Protein AF-A0A925UVS8-F1 (afdb_monomer)

Structure (mmCIF, N/CA/C/O backbone):
data_AF-A0A925UVS8-F1
#
_entry.id   AF-A0A925UVS8-F1
#
loop_
_atom_site.group_PDB
_atom_site.id
_atom_site.type_symbol
_atom_site.label_atom_id
_atom_site.label_alt_id
_atom_site.label_comp_id
_atom_site.label_asym_id
_atom_site.label_entity_id
_atom_site.label_seq_id
_atom_site.pdbx_PDB_ins_code
_atom_site.Cartn_x
_atom_site.Cartn_y
_atom_site.Cartn_z
_atom_site.occupancy
_atom_site.B_iso_or_equiv
_atom_site.auth_seq_id
_atom_site.auth_comp_id
_atom_site.auth_asym_id
_atom_site.auth_atom_id
_atom_site.pdbx_PDB_model_num
ATOM 1 N N . MET A 1 1 ? -17.531 -19.350 28.459 1.00 41.88 1 MET A N 1
ATOM 2 C CA . MET A 1 1 ? -16.140 -19.030 28.851 1.00 41.88 1 MET A CA 1
ATOM 3 C C . MET A 1 1 ? -15.641 -17.870 27.998 1.00 41.88 1 MET A C 1
ATOM 5 O O . MET A 1 1 ? -15.632 -17.974 26.778 1.00 41.88 1 MET A O 1
ATOM 9 N N . SER A 1 2 ? -15.351 -16.731 28.633 1.00 50.69 2 SER A N 1
ATOM 10 C CA . SER A 1 2 ? -15.021 -15.456 27.984 1.00 50.69 2 SER A CA 1
ATOM 11 C C . SER A 1 2 ? -13.522 -15.378 27.672 1.00 50.69 2 SER A C 1
ATOM 13 O O . SER A 1 2 ? -12.736 -14.853 28.452 1.00 50.69 2 SER A O 1
ATOM 15 N N . TYR A 1 3 ? -13.111 -15.909 26.521 1.00 50.19 3 TYR A N 1
ATOM 16 C CA . TYR A 1 3 ? -11.736 -15.770 26.010 1.00 50.19 3 TYR A CA 1
ATOM 17 C C . TYR A 1 3 ? -11.479 -14.403 25.343 1.00 50.19 3 TYR A C 1
ATOM 19 O O . TYR A 1 3 ? -10.429 -14.185 24.747 1.00 50.19 3 TYR A O 1
ATOM 27 N N . ARG A 1 4 ? -12.437 -13.466 25.420 1.00 56.12 4 ARG A N 1
ATOM 28 C CA . ARG A 1 4 ? -12.441 -12.225 24.627 1.00 56.12 4 ARG A CA 1
ATOM 29 C C . ARG A 1 4 ? -11.546 -11.109 25.180 1.00 56.12 4 ARG A C 1
ATOM 31 O O . ARG A 1 4 ? -11.295 -10.150 24.467 1.00 56.12 4 ARG A O 1
ATOM 38 N N . LEU A 1 5 ? -11.033 -11.219 26.407 1.00 63.78 5 LEU A N 1
ATOM 39 C CA . LEU A 1 5 ? -10.366 -10.094 27.084 1.00 63.78 5 LEU A CA 1
ATOM 40 C C . LEU A 1 5 ? -8.846 -10.011 26.865 1.00 63.78 5 LEU A C 1
ATOM 42 O O . LEU A 1 5 ? -8.290 -8.916 26.886 1.00 63.78 5 LEU A O 1
ATOM 46 N N . PHE A 1 6 ? -8.154 -11.125 26.606 1.00 75.12 6 PHE A N 1
ATOM 47 C CA . PHE A 1 6 ? -6.679 -11.146 26.638 1.00 75.12 6 PHE A CA 1
ATOM 48 C C . PHE A 1 6 ? -5.983 -10.506 25.420 1.00 75.12 6 PHE A C 1
ATOM 50 O O . PHE A 1 6 ? -4.758 -10.409 25.394 1.00 75.12 6 PHE A O 1
ATOM 57 N N . GLY A 1 7 ? -6.736 -10.030 24.422 1.00 91.75 7 GLY A N 1
ATOM 58 C CA . GLY A 1 7 ? -6.184 -9.406 23.211 1.00 91.75 7 GLY A CA 1
ATOM 59 C C . GLY A 1 7 ? -6.512 -7.924 23.019 1.00 91.75 7 GLY A C 1
ATOM 60 O O . GLY A 1 7 ? -5.757 -7.234 22.334 1.00 91.75 7 GLY A O 1
ATOM 61 N N . CYS A 1 8 ? -7.591 -7.413 23.624 1.00 95.75 8 CYS A N 1
ATOM 62 C CA . CYS A 1 8 ? -8.138 -6.097 23.272 1.00 95.75 8 CYS A CA 1
ATOM 63 C C . CYS A 1 8 ? -7.180 -4.946 23.603 1.00 95.75 8 CYS A C 1
ATOM 65 O O . CYS A 1 8 ? -7.012 -4.032 22.802 1.00 95.75 8 CYS A O 1
ATOM 67 N N . GLY A 1 9 ? -6.486 -5.007 24.746 1.00 95.44 9 GLY A N 1
ATOM 68 C CA . GLY A 1 9 ? -5.511 -3.975 25.123 1.00 95.44 9 GLY A CA 1
ATOM 69 C C . GLY A 1 9 ? -4.345 -3.881 24.135 1.00 95.44 9 GLY A C 1
ATOM 70 O O . GLY A 1 9 ? -4.002 -2.795 23.668 1.00 95.44 9 GLY A O 1
ATOM 71 N N . LYS A 1 10 ? -3.784 -5.033 23.742 1.00 96.19 10 LYS A N 1
ATOM 72 C CA . LYS A 1 10 ? -2.732 -5.097 22.718 1.00 96.19 10 LYS A CA 1
ATOM 73 C C . LYS A 1 10 ? -3.248 -4.617 21.362 1.00 96.19 10 LYS A C 1
ATOM 75 O O . LYS A 1 10 ? -2.535 -3.902 20.666 1.00 96.19 10 LYS A O 1
ATOM 80 N N . TYR A 1 11 ? -4.475 -4.986 21.000 1.00 97.00 11 TYR A N 1
ATOM 81 C CA . TYR A 1 11 ? -5.102 -4.554 19.757 1.00 97.00 11 TYR A CA 1
ATOM 82 C C . TYR A 1 11 ? -5.269 -3.035 19.694 1.00 97.00 11 TYR A C 1
ATOM 84 O O . TYR A 1 11 ? -4.803 -2.425 18.738 1.00 97.00 11 TYR A O 1
ATOM 92 N N . ARG A 1 12 ? -5.856 -2.412 20.727 1.00 96.38 12 ARG A N 1
ATOM 93 C CA . ARG A 1 12 ? -6.010 -0.949 20.797 1.00 96.38 12 ARG A CA 1
ATOM 94 C C . ARG A 1 12 ? -4.665 -0.241 20.710 1.00 96.38 12 ARG A C 1
ATOM 96 O O . ARG A 1 12 ? -4.520 0.697 19.937 1.00 96.38 12 ARG A O 1
ATOM 103 N N . ARG A 1 13 ? -3.654 -0.736 21.430 1.00 97.19 13 ARG A N 1
ATOM 104 C CA . ARG A 1 13 ? -2.292 -0.196 21.346 1.00 97.19 13 ARG A CA 1
ATOM 105 C C . ARG A 1 13 ? -1.743 -0.249 19.914 1.00 97.19 13 ARG A C 1
ATOM 107 O O . ARG A 1 13 ? -1.294 0.771 19.405 1.00 97.19 13 ARG A O 1
ATOM 114 N N . LEU A 1 14 ? -1.828 -1.402 19.244 1.00 97.81 14 LEU A N 1
ATOM 115 C CA . LEU A 1 14 ? -1.385 -1.549 17.849 1.00 97.81 14 LEU A CA 1
ATOM 116 C C . LEU A 1 14 ? -2.210 -0.697 16.873 1.00 97.81 14 LEU A C 1
ATOM 118 O O . LEU A 1 14 ? -1.677 -0.224 15.873 1.00 97.81 14 LEU A O 1
ATOM 122 N N . MET A 1 15 ? -3.493 -0.476 17.168 1.00 97.00 15 MET A N 1
ATOM 123 C CA . MET A 1 15 ? -4.375 0.381 16.378 1.00 97.00 15 MET A CA 1
ATOM 124 C C . MET A 1 15 ? -3.920 1.845 16.398 1.00 97.00 15 MET A C 1
ATOM 126 O O . MET A 1 15 ? -4.023 2.496 15.364 1.00 97.00 15 MET A O 1
ATOM 130 N N . HIS A 1 16 ? -3.366 2.338 17.509 1.00 95.06 16 HIS A N 1
ATOM 131 C CA . HIS A 1 16 ? -2.731 3.659 17.563 1.00 95.06 16 HIS A CA 1
ATOM 132 C C . HIS A 1 16 ? -1.344 3.650 16.906 1.00 95.06 16 HIS A C 1
ATOM 134 O O . HIS A 1 16 ? -1.075 4.469 16.031 1.00 95.06 16 HIS A O 1
ATOM 140 N N . GLU A 1 17 ? -0.500 2.666 17.236 1.00 96.94 17 GLU A N 1
ATOM 141 C CA . GLU A 1 17 ? 0.875 2.593 16.718 1.00 96.94 17 GLU A CA 1
ATOM 142 C C . GLU A 1 17 ? 0.946 2.457 15.187 1.00 96.94 17 GLU A C 1
ATOM 144 O O . GLU A 1 17 ? 1.939 2.871 14.594 1.00 96.94 17 GLU A O 1
ATOM 149 N N . LYS A 1 18 ? -0.090 1.923 14.520 1.00 95.44 18 LYS A N 1
ATOM 150 C CA . LYS A 1 18 ? -0.120 1.808 13.048 1.00 95.44 18 LYS A CA 1
ATOM 151 C C . LYS A 1 18 ? -0.056 3.156 12.320 1.00 95.44 18 LYS A C 1
ATOM 153 O O . LYS A 1 18 ? 0.246 3.170 11.128 1.00 95.44 18 LYS A O 1
ATOM 158 N N . TYR A 1 19 ? -0.408 4.253 12.995 1.00 90.94 19 TYR A N 1
ATOM 159 C CA . TYR A 1 19 ? -0.328 5.601 12.433 1.00 90.94 19 TYR A CA 1
ATOM 160 C C . TYR A 1 19 ? 1.060 6.223 12.620 1.00 90.94 19 TYR A C 1
ATOM 162 O O . TYR A 1 19 ? 1.478 7.011 11.777 1.00 90.94 19 TYR A O 1
ATOM 170 N N . ASP A 1 20 ? 1.785 5.812 13.661 1.00 95.19 20 ASP A N 1
ATOM 171 C CA . ASP A 1 20 ? 3.106 6.350 13.998 1.00 95.19 20 ASP A CA 1
ATOM 172 C C . ASP A 1 20 ? 4.249 5.534 13.376 1.00 95.19 20 ASP A C 1
ATOM 174 O O . ASP A 1 20 ? 5.310 6.072 13.057 1.00 95.19 20 ASP A O 1
ATOM 178 N N . ARG A 1 21 ? 4.056 4.220 13.194 1.00 96.69 21 ARG A N 1
ATOM 179 C CA . ARG A 1 21 ? 5.079 3.309 12.665 1.00 96.69 21 ARG A CA 1
ATOM 180 C C . ARG A 1 21 ? 4.508 2.209 11.779 1.00 96.69 21 ARG A C 1
ATOM 182 O O . ARG A 1 21 ? 3.351 1.806 11.883 1.00 96.69 21 ARG A O 1
ATOM 189 N N . ALA A 1 22 ? 5.382 1.627 10.960 1.00 96.56 22 ALA A N 1
ATOM 190 C CA . ALA A 1 22 ? 5.071 0.393 10.254 1.00 96.56 22 ALA A CA 1
ATOM 191 C C . ALA A 1 22 ? 4.933 -0.778 11.245 1.00 96.56 22 ALA A C 1
ATOM 193 O O . ALA A 1 22 ? 5.801 -1.016 12.092 1.00 96.56 22 ALA A O 1
ATOM 194 N N . LEU A 1 23 ? 3.839 -1.529 11.117 1.00 97.56 23 LEU A N 1
ATOM 195 C CA . LEU A 1 23 ? 3.616 -2.752 11.880 1.00 97.56 23 LEU A CA 1
ATOM 196 C C . LEU A 1 23 ? 4.385 -3.925 11.263 1.00 97.56 23 LEU A C 1
ATOM 198 O O . LEU A 1 23 ? 4.395 -4.123 10.043 1.00 97.56 23 LEU A O 1
ATOM 202 N N . SER A 1 24 ? 4.979 -4.751 12.119 1.00 98.06 24 SER A N 1
ATOM 203 C CA . SER A 1 24 ? 5.608 -6.007 11.709 1.00 98.06 24 SER A CA 1
ATOM 204 C C . SER A 1 24 ? 4.579 -6.987 11.122 1.00 98.06 24 SER A C 1
ATOM 206 O O . SER A 1 24 ? 3.367 -6.839 11.302 1.00 98.06 24 SER A O 1
ATOM 208 N N . LEU A 1 25 ? 5.042 -8.017 10.401 1.00 97.94 25 LEU A N 1
ATOM 209 C CA . LEU A 1 25 ? 4.164 -9.058 9.841 1.00 97.94 25 LEU A CA 1
ATOM 210 C C . LEU A 1 25 ? 3.307 -9.721 10.937 1.00 97.94 25 LEU A C 1
ATOM 212 O O . LEU A 1 25 ? 2.086 -9.766 10.823 1.00 97.94 25 LEU A O 1
ATOM 216 N N . ARG A 1 26 ? 3.942 -10.123 12.044 1.00 97.75 26 ARG A N 1
ATOM 217 C CA . ARG A 1 26 ? 3.287 -10.792 13.176 1.00 97.75 26 ARG A CA 1
ATOM 218 C C . ARG A 1 26 ? 2.227 -9.918 13.854 1.00 97.75 26 ARG A C 1
ATOM 220 O O . ARG A 1 26 ? 1.210 -10.424 14.319 1.00 97.75 26 ARG A O 1
ATOM 227 N N . GLU A 1 27 ? 2.449 -8.607 13.930 1.00 98.00 27 GLU A N 1
ATOM 228 C CA . GLU A 1 27 ? 1.465 -7.662 14.476 1.00 98.00 27 GLU A CA 1
ATOM 229 C C . GLU A 1 27 ? 0.253 -7.514 13.557 1.00 98.00 27 GLU A C 1
ATOM 231 O O . GLU A 1 27 ? -0.879 -7.509 14.038 1.00 98.00 27 GLU A O 1
ATOM 236 N N . ARG A 1 28 ? 0.477 -7.461 12.238 1.00 97.94 28 ARG A N 1
ATOM 237 C CA . ARG A 1 28 ? -0.605 -7.424 11.246 1.00 97.94 28 ARG A CA 1
ATOM 238 C C . ARG A 1 28 ? -1.447 -8.696 11.281 1.00 97.94 28 ARG A C 1
ATOM 240 O O . ARG A 1 28 ? -2.672 -8.607 11.280 1.00 97.94 28 ARG A O 1
ATOM 247 N N . GLU A 1 29 ? -0.805 -9.858 11.369 1.00 97.81 29 GLU A N 1
ATOM 248 C CA . GLU A 1 29 ? -1.487 -11.148 11.523 1.00 97.81 29 GLU A CA 1
ATOM 249 C C . GLU A 1 29 ? -2.309 -11.199 12.813 1.00 97.81 29 GLU A C 1
ATOM 251 O O . GLU A 1 29 ? -3.479 -11.575 12.779 1.00 97.81 29 GLU A O 1
ATOM 256 N N . PHE A 1 30 ? -1.742 -10.744 13.936 1.00 97.06 30 PHE A N 1
ATOM 257 C CA . PHE A 1 30 ? -2.469 -10.641 15.202 1.00 97.06 30 PHE A CA 1
ATOM 258 C C . PHE A 1 30 ? -3.708 -9.743 15.079 1.00 97.06 30 PHE A C 1
ATOM 260 O O . PHE A 1 30 ? -4.784 -10.125 15.537 1.00 97.06 30 PHE A O 1
ATOM 267 N N . MET A 1 31 ? -3.587 -8.571 14.446 1.00 97.31 31 MET A N 1
ATOM 268 C CA . MET A 1 31 ? -4.733 -7.684 14.229 1.00 97.31 31 MET A CA 1
ATOM 269 C C . MET A 1 31 ? -5.801 -8.346 13.353 1.00 97.31 31 MET A C 1
ATOM 271 O O . MET A 1 31 ? -6.977 -8.298 13.700 1.00 97.31 31 MET A O 1
ATOM 275 N N . ALA A 1 32 ? -5.410 -9.003 12.258 1.00 97.06 32 ALA A N 1
ATOM 276 C CA . ALA A 1 32 ? -6.343 -9.700 11.374 1.00 97.06 32 ALA A CA 1
ATOM 277 C C . ALA A 1 32 ? -7.105 -10.821 12.104 1.00 97.06 32 ALA A C 1
ATOM 279 O O . ALA A 1 32 ? -8.328 -10.903 12.001 1.00 97.06 32 ALA A O 1
ATOM 280 N N . GLN A 1 33 ? -6.402 -11.631 12.899 1.00 96.00 33 GLN A N 1
ATOM 281 C CA . GLN A 1 33 ? -7.016 -12.680 13.716 1.00 96.00 33 GLN A CA 1
ATOM 282 C C . GLN A 1 33 ? -7.947 -12.096 14.785 1.00 96.00 33 GLN A C 1
ATOM 284 O O . GLN A 1 33 ? -9.044 -12.605 14.995 1.00 96.00 33 GLN A O 1
ATOM 289 N N . HIS A 1 34 ? -7.548 -11.002 15.441 1.00 95.81 34 HIS A N 1
ATOM 290 C CA . HIS A 1 34 ? -8.367 -10.376 16.477 1.00 95.81 34 HIS A CA 1
ATOM 291 C C . HIS A 1 34 ? -9.655 -9.760 15.912 1.00 95.81 34 HIS A C 1
ATOM 293 O O . HIS A 1 34 ? -10.709 -9.918 16.525 1.00 95.81 34 HIS A O 1
ATOM 299 N N . ARG A 1 35 ? -9.607 -9.139 14.722 1.00 95.50 35 ARG A N 1
ATOM 300 C CA . ARG A 1 35 ? -10.799 -8.618 14.020 1.00 95.50 35 ARG A CA 1
ATOM 301 C C . ARG A 1 35 ? -11.852 -9.693 13.775 1.00 95.50 35 ARG A C 1
ATOM 303 O O . ARG A 1 35 ? -13.038 -9.418 13.905 1.00 95.50 35 ARG A O 1
ATOM 310 N N . ALA A 1 36 ? -11.422 -10.913 13.452 1.00 95.38 36 ALA A N 1
ATOM 311 C CA . ALA A 1 36 ? -12.330 -12.031 13.209 1.00 95.38 36 ALA A CA 1
ATOM 312 C C . ALA A 1 36 ? -13.046 -12.520 14.484 1.00 95.38 36 ALA A C 1
ATOM 314 O O . ALA A 1 36 ? -14.091 -13.158 14.391 1.00 95.38 36 ALA A O 1
ATOM 315 N N . VAL A 1 37 ? -12.498 -12.233 15.672 1.00 94.44 37 VAL A N 1
ATOM 316 C CA . VAL A 1 37 ? -13.008 -12.739 16.959 1.00 94.44 37 VAL A CA 1
ATOM 317 C C . VAL A 1 37 ? -13.723 -11.656 17.776 1.00 94.44 37 VAL A C 1
ATOM 319 O O . VAL A 1 37 ? -14.689 -11.956 18.480 1.00 94.44 37 VAL A O 1
ATOM 322 N N . CYS A 1 38 ? -13.265 -10.403 17.709 1.00 95.31 38 CYS A N 1
ATOM 323 C CA . CYS A 1 38 ? -13.759 -9.293 18.522 1.00 95.31 38 CYS A CA 1
ATOM 324 C C . CYS A 1 38 ? -14.417 -8.209 17.654 1.00 95.31 38 CYS A C 1
ATOM 326 O O . CYS A 1 38 ? -13.749 -7.305 17.146 1.00 95.31 38 CYS A O 1
ATOM 328 N N . ALA A 1 39 ? -15.745 -8.281 17.518 1.00 95.31 39 ALA A N 1
ATOM 329 C CA . ALA A 1 39 ? -16.524 -7.316 16.739 1.00 95.31 39 ALA A CA 1
ATOM 330 C C . ALA A 1 39 ? -16.451 -5.885 17.304 1.00 95.31 39 ALA A C 1
ATOM 332 O O . ALA A 1 39 ? -16.406 -4.932 16.535 1.00 95.31 39 ALA A O 1
ATOM 333 N N . GLU A 1 40 ? -16.387 -5.726 18.629 1.00 95.25 40 GLU A N 1
ATOM 334 C CA . GLU A 1 40 ? -16.299 -4.412 19.286 1.00 95.25 40 GLU A CA 1
ATOM 335 C C . GLU A 1 40 ? -15.028 -3.660 18.873 1.00 95.25 40 GLU A C 1
ATOM 337 O O . GLU A 1 40 ? -15.105 -2.553 18.346 1.00 95.25 40 GLU A O 1
ATOM 342 N N . CYS A 1 41 ? -13.856 -4.291 19.005 1.00 96.12 41 CYS A N 1
ATOM 343 C CA . CYS A 1 41 ? -12.587 -3.690 18.584 1.00 96.12 41 CYS A CA 1
ATOM 344 C C . CYS A 1 41 ? -12.515 -3.447 17.067 1.00 96.12 41 CYS A C 1
ATOM 346 O O . CYS A 1 41 ? -11.850 -2.511 16.621 1.00 96.12 41 CYS A O 1
ATOM 348 N N . HIS A 1 42 ? -13.191 -4.271 16.261 1.00 95.75 42 HIS A N 1
ATOM 349 C CA . HIS A 1 42 ? -13.303 -4.039 14.822 1.00 95.75 42 HIS A CA 1
ATOM 350 C C . HIS A 1 42 ? -14.165 -2.804 14.511 1.00 95.75 42 HIS A C 1
ATOM 352 O O . HIS A 1 42 ? -13.776 -1.978 13.686 1.00 95.75 42 HIS A O 1
ATOM 358 N N . HIS A 1 43 ? -15.292 -2.627 15.207 1.00 97.19 43 HIS A N 1
ATOM 359 C CA . HIS A 1 43 ? -16.125 -1.433 15.077 1.00 97.19 43 HIS A CA 1
ATOM 360 C C . HIS A 1 43 ? -15.397 -0.162 15.522 1.00 97.19 43 HIS A C 1
ATOM 362 O O . HIS A 1 43 ? -15.450 0.830 14.797 1.00 97.19 43 HIS A O 1
ATOM 368 N N . GLU A 1 44 ? -14.672 -0.199 16.645 1.00 96.19 44 GLU A N 1
ATOM 369 C CA . GLU A 1 44 ? -13.828 0.918 17.098 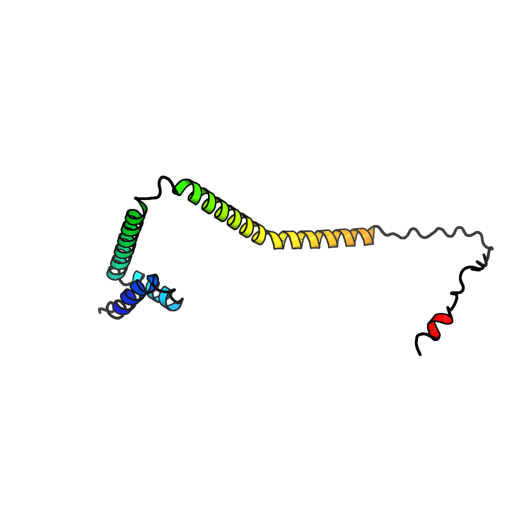1.00 96.19 44 GLU A CA 1
ATOM 370 C C . GLU A 1 44 ? -12.809 1.321 16.017 1.00 96.19 44 GLU A C 1
ATOM 372 O O . GLU A 1 44 ? -12.627 2.506 15.732 1.00 96.19 44 GLU A O 1
ATOM 377 N N . GLU A 1 45 ? -12.171 0.346 15.357 1.00 96.31 45 GLU A N 1
ATOM 378 C CA . GLU A 1 45 ? -11.233 0.627 14.266 1.00 96.31 45 GLU A CA 1
ATOM 379 C C . GLU A 1 45 ? -11.916 1.289 13.061 1.00 96.31 45 GLU A C 1
ATOM 381 O O . GLU A 1 45 ? -11.374 2.254 12.515 1.00 96.31 45 GLU A O 1
ATOM 386 N N . ILE A 1 46 ? -13.086 0.793 12.642 1.00 96.75 46 ILE A N 1
ATOM 387 C CA . ILE A 1 46 ? -13.847 1.363 11.519 1.00 96.75 46 ILE A CA 1
ATOM 388 C C . ILE A 1 46 ? -14.265 2.801 11.835 1.00 96.75 46 ILE A C 1
ATOM 390 O O . ILE A 1 46 ? -14.089 3.692 11.003 1.00 96.75 46 ILE A O 1
ATOM 394 N N . GLN A 1 47 ? -14.778 3.044 13.043 1.00 96.62 47 GLN A N 1
ATOM 395 C CA . GLN A 1 47 ? -15.175 4.378 13.492 1.00 96.62 47 GLN A CA 1
ATOM 396 C C . GLN A 1 47 ? -13.979 5.334 13.519 1.00 96.62 47 GLN A C 1
ATOM 398 O O . GLN A 1 47 ? -14.071 6.440 12.988 1.00 96.62 47 GLN A O 1
ATOM 403 N N . GLY A 1 48 ? -12.835 4.893 14.053 1.00 94.19 48 GLY A N 1
ATOM 404 C CA . GLY A 1 48 ? -11.607 5.689 14.066 1.00 94.19 48 GLY A CA 1
ATOM 405 C C . GLY A 1 48 ? -11.097 6.018 12.660 1.00 94.19 48 GLY A C 1
ATOM 406 O O . GLY A 1 48 ? -10.734 7.161 12.382 1.00 94.19 48 GLY A O 1
ATOM 407 N N . ALA A 1 49 ? -11.121 5.047 11.743 1.00 94.00 49 ALA A N 1
ATOM 408 C CA . ALA A 1 49 ? -10.752 5.272 10.346 1.00 94.00 49 ALA A CA 1
ATOM 409 C C . ALA A 1 49 ? -11.709 6.256 9.651 1.00 94.00 49 ALA A C 1
ATOM 411 O O . ALA A 1 49 ? -11.257 7.142 8.925 1.00 94.00 49 ALA A O 1
ATOM 412 N N . SER A 1 50 ? -13.015 6.140 9.910 1.00 95.19 50 SER A N 1
ATOM 413 C CA . SER A 1 50 ? -14.028 7.057 9.385 1.00 95.19 50 SER A CA 1
ATOM 414 C C . SER A 1 50 ? -13.837 8.481 9.912 1.00 95.19 50 SER A C 1
ATOM 416 O O . SER A 1 50 ? -13.893 9.426 9.129 1.00 95.19 50 SER A O 1
ATOM 418 N N . ALA A 1 51 ? -13.578 8.649 11.211 1.00 94.25 51 ALA A N 1
ATOM 419 C CA . ALA A 1 51 ? -13.340 9.956 11.820 1.00 94.25 51 ALA A CA 1
ATOM 420 C C . ALA A 1 51 ? -12.093 10.636 11.232 1.00 94.25 51 ALA A C 1
ATOM 422 O O . ALA A 1 51 ? -12.150 11.798 10.835 1.00 94.25 51 ALA A O 1
ATOM 423 N N . LEU A 1 52 ? -10.987 9.899 11.083 1.00 91.50 52 LEU A N 1
ATOM 424 C CA . LEU A 1 52 ? -9.778 10.421 10.437 1.00 91.50 52 LEU A CA 1
ATOM 425 C C . LEU A 1 52 ? -10.011 10.783 8.969 1.00 91.50 52 LEU A C 1
ATOM 427 O O . LEU A 1 52 ? -9.440 11.754 8.479 1.00 91.50 52 LEU A O 1
ATOM 431 N N . ASN A 1 53 ? -10.844 10.019 8.260 1.00 90.38 53 ASN A N 1
ATOM 432 C CA . ASN A 1 53 ? -11.207 10.348 6.888 1.00 90.38 53 ASN A CA 1
ATOM 433 C C . ASN A 1 53 ? -11.997 11.663 6.812 1.00 90.38 53 ASN A C 1
ATOM 435 O O . ASN A 1 53 ? -11.683 12.502 5.975 1.00 90.38 53 ASN A O 1
ATOM 439 N N . MET A 1 54 ? -12.956 11.882 7.718 1.00 90.50 54 MET A N 1
ATOM 440 C CA . MET A 1 54 ? -13.693 13.150 7.791 1.00 90.50 54 MET A CA 1
ATOM 441 C C . MET A 1 54 ? -12.771 14.333 8.108 1.00 90.50 54 MET A C 1
ATOM 443 O O . MET A 1 54 ? -12.869 15.364 7.455 1.00 90.50 54 MET A O 1
ATOM 447 N N . LEU A 1 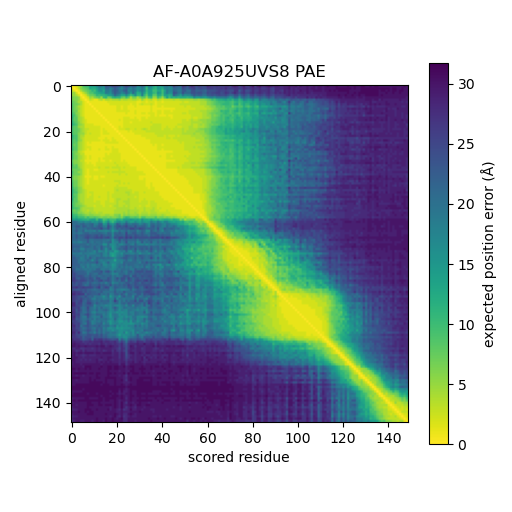55 ? -11.827 14.170 9.043 1.00 90.00 55 LEU A N 1
ATOM 448 C CA . LEU A 1 55 ? -10.844 15.214 9.362 1.00 90.00 55 LEU A CA 1
ATOM 449 C C . LEU A 1 55 ? -9.943 15.549 8.168 1.00 90.00 55 LEU A C 1
ATOM 451 O O . LEU A 1 55 ? -9.651 16.717 7.928 1.00 90.00 55 LEU A O 1
ATOM 455 N N . ARG A 1 56 ? -9.528 14.540 7.391 1.00 85.94 56 ARG A N 1
ATOM 456 C CA . ARG A 1 56 ? -8.753 14.765 6.162 1.00 85.94 56 ARG A CA 1
ATOM 457 C C . ARG A 1 56 ? -9.556 15.538 5.128 1.00 85.94 56 ARG A C 1
ATOM 459 O O . ARG A 1 56 ? -9.019 16.476 4.555 1.00 85.94 56 ARG A O 1
ATOM 466 N N . LEU A 1 57 ? -10.815 15.166 4.911 1.00 84.50 57 LEU A N 1
ATOM 467 C CA . LEU A 1 57 ? -11.695 15.868 3.976 1.00 84.50 57 LEU A CA 1
ATOM 468 C C . LEU A 1 57 ? -11.913 17.326 4.396 1.00 84.50 57 LEU A C 1
ATOM 470 O O . LEU A 1 57 ? -11.762 18.212 3.565 1.00 84.50 57 LEU A O 1
ATOM 474 N N . ALA A 1 58 ? -12.147 17.577 5.686 1.00 84.25 58 ALA A N 1
ATOM 475 C CA . ALA A 1 58 ? -12.286 18.933 6.213 1.00 84.25 58 ALA A CA 1
ATOM 476 C C . ALA A 1 58 ? -10.996 19.763 6.061 1.00 84.25 58 ALA A C 1
ATOM 478 O O . ALA A 1 58 ? -11.053 20.940 5.733 1.00 84.25 58 ALA A O 1
ATOM 479 N N . SER A 1 59 ? -9.814 19.156 6.236 1.00 79.94 59 SER A N 1
ATOM 480 C CA . SER A 1 59 ? -8.526 19.862 6.091 1.00 79.94 59 SER A CA 1
ATOM 481 C C . SER A 1 59 ? -8.166 20.257 4.651 1.00 79.94 59 SER A C 1
ATOM 483 O O . SER A 1 59 ? -7.173 20.941 4.426 1.00 79.94 59 SER A O 1
ATOM 485 N N . ILE A 1 60 ? -8.926 19.774 3.670 1.00 69.50 60 ILE A N 1
ATOM 486 C CA . ILE A 1 60 ? -8.626 19.855 2.236 1.00 69.50 60 ILE A CA 1
ATOM 487 C C . ILE A 1 60 ? -9.447 20.972 1.556 1.00 69.50 60 ILE A C 1
ATOM 489 O O . ILE A 1 60 ? -9.130 21.357 0.435 1.00 69.50 60 ILE A O 1
ATOM 493 N N . GLU A 1 61 ? -10.469 21.532 2.211 1.00 63.78 61 GLU A N 1
ATOM 494 C CA . GLU A 1 61 ? -11.461 22.392 1.545 1.00 63.78 61 GLU A CA 1
ATOM 495 C C . GLU A 1 61 ? -11.022 23.840 1.244 1.00 63.78 61 GLU A C 1
ATOM 497 O O . GLU A 1 61 ? -11.626 24.449 0.364 1.00 63.78 61 GLU A O 1
ATOM 502 N N . GLU A 1 62 ? -9.970 24.392 1.862 1.00 61.47 62 GLU A N 1
ATOM 503 C CA . GLU A 1 62 ? -9.714 25.846 1.760 1.00 61.47 62 GLU A CA 1
ATOM 504 C C . GLU A 1 62 ? -8.793 26.300 0.597 1.00 61.47 62 GLU A C 1
ATOM 506 O O . GLU A 1 62 ? -8.991 27.403 0.102 1.00 61.47 62 GLU A O 1
ATOM 511 N N . ASP A 1 63 ? -7.890 25.465 0.047 1.00 57.16 63 ASP A N 1
ATOM 512 C CA . ASP A 1 63 ? -6.852 25.934 -0.918 1.00 57.16 63 ASP A CA 1
ATOM 513 C C . ASP A 1 63 ? -6.788 25.189 -2.279 1.00 57.16 63 ASP A C 1
ATOM 515 O O . ASP A 1 63 ? -5.886 25.401 -3.105 1.00 57.16 63 ASP A O 1
ATOM 519 N N . ILE A 1 64 ? -7.712 24.263 -2.553 1.00 57.62 64 ILE A N 1
ATOM 520 C CA . ILE A 1 64 ? -7.548 23.300 -3.666 1.00 57.62 64 ILE A CA 1
ATOM 521 C C . ILE A 1 64 ? -8.131 23.772 -4.999 1.00 57.62 64 ILE A C 1
ATOM 523 O O . ILE A 1 64 ? -7.673 23.315 -6.050 1.00 57.62 64 ILE A O 1
ATOM 527 N N . TYR A 1 65 ? -9.084 24.702 -5.007 1.00 57.56 65 TYR A N 1
ATOM 528 C CA . TYR A 1 65 ? -9.739 25.091 -6.259 1.00 57.56 65 TYR A CA 1
ATOM 529 C C . TYR A 1 65 ? -8.788 25.775 -7.257 1.00 57.56 65 TYR A C 1
ATOM 531 O O . TYR A 1 65 ? -8.934 25.561 -8.459 1.00 57.56 65 TYR A O 1
ATOM 539 N N . GLU A 1 66 ? -7.755 26.486 -6.792 1.00 60.62 66 GLU A N 1
ATOM 540 C CA . GLU A 1 66 ? -6.766 27.129 -7.676 1.00 60.62 66 GLU A CA 1
ATOM 541 C C . GLU A 1 66 ? -5.488 26.291 -7.885 1.00 60.62 66 GLU A C 1
ATOM 543 O O . GLU A 1 66 ? -4.899 26.302 -8.967 1.00 60.62 66 GLU A O 1
ATOM 548 N N . SER A 1 67 ? -5.065 25.500 -6.891 1.00 60.78 67 SER A N 1
ATOM 549 C CA . SER A 1 67 ? -3.820 24.709 -6.951 1.00 60.78 67 SER A CA 1
ATOM 550 C C . SER A 1 67 ? -4.004 23.269 -7.469 1.00 60.78 67 SER A C 1
ATOM 552 O O . SER A 1 67 ? -3.044 22.624 -7.915 1.00 60.78 67 SER A O 1
ATOM 554 N N . GLY A 1 68 ? -5.240 22.757 -7.449 1.00 62.06 68 GLY A N 1
ATOM 555 C CA . GLY A 1 68 ? -5.571 21.356 -7.703 1.00 62.06 68 GLY A CA 1
ATOM 556 C C . GLY A 1 68 ? -5.331 20.896 -9.139 1.00 62.06 68 GLY A C 1
ATOM 557 O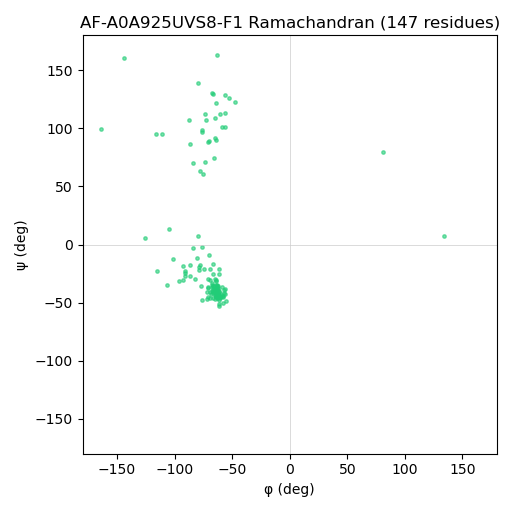 O . GLY A 1 68 ? -4.848 19.781 -9.341 1.00 62.06 68 GLY A O 1
ATOM 558 N N . GLN A 1 69 ? -5.582 21.744 -10.142 1.00 63.12 69 GLN A N 1
ATOM 559 C CA . GLN A 1 69 ? -5.432 21.345 -11.550 1.00 63.12 69 GLN A CA 1
ATOM 560 C C . GLN A 1 69 ? -3.966 21.059 -11.916 1.00 63.12 69 GLN A C 1
ATOM 562 O O . GLN A 1 69 ? -3.645 20.001 -12.459 1.00 63.12 69 GLN A O 1
ATOM 567 N N . VAL A 1 70 ? -3.040 21.935 -11.513 1.00 68.44 70 VAL A N 1
ATOM 568 C CA . VAL A 1 70 ? -1.602 21.777 -11.810 1.00 68.44 70 VAL A CA 1
ATOM 569 C C . VAL A 1 70 ? -0.976 20.626 -11.007 1.00 68.44 70 VAL A C 1
ATOM 571 O O . VAL A 1 70 ? -0.008 19.989 -11.447 1.00 68.44 70 VAL A O 1
ATOM 574 N N . PHE A 1 71 ? -1.495 20.343 -9.809 1.00 71.12 71 PHE A N 1
ATOM 575 C CA . PHE A 1 71 ? -1.061 19.197 -9.011 1.00 71.12 71 PHE A CA 1
ATOM 576 C C . PHE A 1 71 ? -1.555 17.874 -9.607 1.00 71.12 71 PHE A C 1
ATOM 578 O O . PHE A 1 71 ? -0.751 16.953 -9.791 1.00 71.12 71 PHE A O 1
ATOM 585 N N . GLN A 1 72 ? -2.838 17.790 -9.971 1.00 73.69 72 GLN A N 1
ATOM 586 C CA . GLN A 1 72 ? -3.427 16.592 -10.568 1.00 73.69 72 GLN A CA 1
ATOM 587 C C . GLN A 1 72 ? -2.717 16.206 -11.866 1.00 73.69 72 GLN A C 1
ATOM 589 O O . GLN A 1 72 ? -2.336 15.047 -12.018 1.00 73.69 72 GLN A O 1
ATOM 594 N N . GLU A 1 73 ? -2.424 17.158 -12.754 1.00 76.38 73 GLU A N 1
ATOM 595 C CA . GLU A 1 73 ? -1.679 16.871 -13.985 1.00 76.38 73 GLU A CA 1
ATOM 596 C C . GLU A 1 73 ? -0.285 16.289 -13.714 1.00 76.38 73 GLU A C 1
ATOM 598 O O . GLU A 1 73 ? 0.129 15.310 -14.346 1.00 76.38 73 GLU A O 1
ATOM 603 N N . ARG A 1 74 ? 0.446 16.841 -12.735 1.00 76.44 74 ARG A N 1
ATOM 604 C CA . ARG A 1 74 ? 1.782 16.345 -12.367 1.00 76.44 74 ARG A CA 1
ATOM 605 C C . ARG A 1 74 ? 1.733 14.954 -11.738 1.00 76.44 74 ARG A C 1
ATOM 607 O O . ARG A 1 74 ? 2.593 14.124 -12.048 1.00 76.44 74 ARG A O 1
ATOM 614 N N . VAL A 1 75 ? 0.748 14.677 -10.886 1.00 80.12 75 VAL A N 1
ATOM 615 C CA . VAL A 1 75 ? 0.572 13.358 -10.259 1.00 80.12 75 VAL A CA 1
ATOM 616 C C . VAL A 1 75 ? 0.137 12.318 -11.290 1.00 80.12 75 VAL A C 1
ATOM 618 O O . VAL A 1 75 ? 0.753 11.254 -11.371 1.00 80.12 75 VAL A O 1
ATOM 621 N N . LEU A 1 76 ? -0.838 12.642 -12.142 1.00 79.75 76 LEU A N 1
ATOM 622 C CA . LEU A 1 76 ? -1.304 11.765 -13.218 1.00 79.75 76 LEU A CA 1
ATOM 623 C C . LEU A 1 76 ? -0.188 11.456 -14.219 1.00 79.75 76 LEU A C 1
ATOM 625 O O . LEU A 1 76 ? -0.023 10.304 -14.623 1.00 79.75 76 LEU A O 1
ATOM 629 N N . ARG A 1 77 ? 0.640 12.450 -14.573 1.00 78.06 77 ARG A N 1
ATOM 630 C CA . ARG A 1 77 ? 1.824 12.227 -15.413 1.00 78.06 77 ARG A CA 1
ATOM 631 C C . ARG A 1 77 ? 2.807 11.262 -14.745 1.00 78.06 77 ARG A C 1
ATOM 633 O O . ARG A 1 77 ? 3.283 10.344 -15.407 1.00 78.06 77 ARG A O 1
ATOM 640 N N . ARG A 1 78 ? 3.101 11.420 -13.448 1.00 77.00 78 ARG A N 1
ATOM 641 C CA . ARG A 1 78 ? 4.007 10.503 -12.724 1.00 77.00 78 ARG A CA 1
ATOM 642 C C . ARG A 1 78 ? 3.454 9.083 -12.628 1.00 77.00 78 ARG A C 1
ATOM 644 O O . ARG A 1 78 ? 4.228 8.140 -12.769 1.00 77.00 78 ARG A O 1
ATOM 651 N N . LEU A 1 79 ? 2.149 8.926 -12.407 1.00 75.44 79 LEU A N 1
ATOM 652 C CA . LEU A 1 79 ? 1.505 7.613 -12.361 1.00 75.44 79 LEU A CA 1
ATOM 653 C C . LEU A 1 79 ? 1.570 6.913 -13.721 1.00 75.44 79 LEU A C 1
ATOM 655 O O . LEU A 1 79 ? 2.037 5.780 -13.779 1.00 75.44 79 LEU A O 1
ATOM 659 N N . LYS A 1 80 ? 1.245 7.614 -14.816 1.00 76.56 80 LYS A N 1
ATOM 660 C CA . LYS A 1 80 ? 1.393 7.067 -16.177 1.00 76.56 80 LYS A CA 1
ATOM 661 C C . LYS A 1 80 ? 2.826 6.624 -16.477 1.00 76.56 80 LYS A C 1
ATOM 663 O O . LYS A 1 80 ? 3.023 5.569 -17.062 1.00 76.56 80 LYS A O 1
ATOM 668 N N . VAL A 1 81 ? 3.831 7.398 -16.059 1.00 78.50 81 VAL A N 1
ATOM 669 C CA . VAL A 1 81 ? 5.250 7.041 -16.260 1.00 78.50 81 VAL A CA 1
ATOM 670 C C . VAL A 1 81 ? 5.664 5.816 -15.434 1.00 78.50 81 VAL A C 1
ATOM 672 O O . VAL A 1 81 ? 6.518 5.043 -15.864 1.00 78.50 81 VAL A O 1
ATOM 675 N N . ARG A 1 82 ? 5.089 5.615 -14.243 1.00 69.62 82 ARG A N 1
ATOM 676 C CA . ARG A 1 82 ? 5.357 4.414 -13.437 1.00 69.62 82 ARG A CA 1
ATOM 677 C C . ARG A 1 82 ? 4.733 3.167 -14.047 1.00 69.62 82 ARG A C 1
ATOM 679 O O . ARG A 1 82 ? 5.428 2.166 -14.177 1.00 69.62 82 ARG A O 1
ATOM 686 N N . ASP A 1 83 ? 3.483 3.265 -14.475 1.00 72.50 83 ASP A N 1
ATOM 687 C CA . ASP A 1 83 ? 2.732 2.151 -15.058 1.00 72.50 83 ASP A CA 1
ATOM 688 C C . ASP A 1 83 ? 3.370 1.661 -16.377 1.00 72.50 83 ASP A C 1
ATOM 690 O O . ASP A 1 83 ? 3.574 0.465 -16.613 1.00 72.50 83 ASP A O 1
ATOM 694 N N . THR A 1 84 ? 3.852 2.592 -17.212 1.00 69.81 84 THR A N 1
ATOM 695 C CA . THR A 1 84 ? 4.621 2.231 -18.416 1.00 69.81 84 THR A CA 1
ATOM 696 C C . THR A 1 84 ? 5.980 1.612 -18.086 1.00 69.81 84 THR A C 1
ATOM 698 O O . THR A 1 84 ? 6.429 0.697 -18.771 1.00 69.81 84 THR A O 1
ATOM 701 N N . ARG A 1 85 ? 6.652 2.051 -17.017 1.00 70.75 85 ARG A N 1
ATOM 702 C CA . ARG A 1 85 ? 7.938 1.467 -16.610 1.00 70.75 85 ARG A CA 1
ATOM 703 C C . ARG A 1 85 ? 7.782 0.056 -16.039 1.00 70.75 85 ARG A C 1
ATOM 705 O O . ARG A 1 85 ? 8.651 -0.786 -16.265 1.00 70.75 85 ARG A O 1
ATOM 712 N N . GLU A 1 86 ? 6.704 -0.204 -15.308 1.00 68.44 86 GLU A N 1
ATOM 713 C CA . GLU A 1 86 ? 6.403 -1.525 -14.747 1.00 68.44 86 GLU A CA 1
ATOM 714 C C . GLU A 1 86 ? 5.985 -2.517 -15.833 1.00 68.44 86 GLU A C 1
ATOM 716 O O . GLU A 1 86 ? 6.500 -3.638 -15.856 1.00 68.44 86 GLU A O 1
ATOM 721 N N . SER A 1 87 ? 5.175 -2.084 -16.805 1.00 67.44 87 SER A N 1
ATOM 722 C CA . SER A 1 87 ? 4.866 -2.910 -17.977 1.00 67.44 87 SER A CA 1
ATOM 723 C C . SER A 1 87 ? 6.123 -3.232 -18.791 1.00 67.44 87 SER A C 1
ATOM 725 O O . SER A 1 87 ? 6.393 -4.402 -19.041 1.00 67.44 87 SER A O 1
ATOM 727 N N . VAL A 1 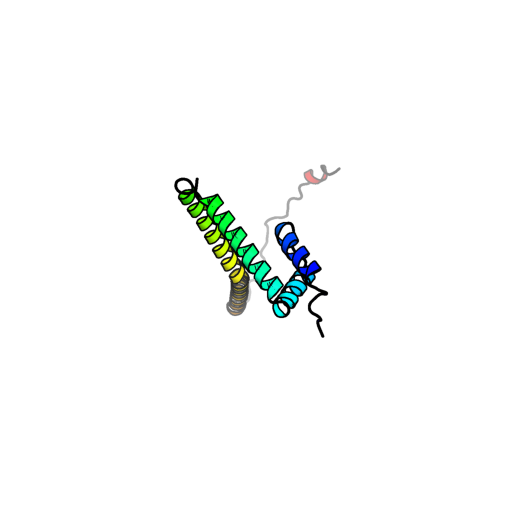88 ? 6.990 -2.264 -19.111 1.00 67.31 88 VAL A N 1
ATOM 728 C CA . VAL A 1 88 ? 8.242 -2.556 -19.847 1.00 67.31 88 VAL A CA 1
ATOM 729 C C . VAL A 1 88 ? 9.136 -3.553 -19.097 1.00 67.31 88 VAL A C 1
ATOM 731 O O . VAL A 1 88 ? 9.743 -4.426 -19.718 1.00 67.31 88 VAL A O 1
ATOM 734 N N . ARG A 1 89 ? 9.187 -3.486 -17.761 1.00 76.00 89 ARG A N 1
ATOM 735 C CA . ARG A 1 89 ? 9.973 -4.423 -16.944 1.00 76.00 89 ARG A CA 1
ATOM 736 C C . ARG A 1 89 ? 9.408 -5.847 -16.952 1.00 76.00 89 ARG A C 1
ATOM 738 O O . ARG A 1 89 ? 10.182 -6.792 -16.847 1.00 76.00 89 ARG A O 1
ATOM 745 N N . TYR A 1 90 ? 8.093 -6.006 -17.093 1.00 73.75 90 TYR A N 1
ATOM 746 C CA . TYR A 1 90 ? 7.462 -7.320 -17.234 1.00 73.75 90 TYR A CA 1
ATOM 747 C C . TYR A 1 90 ? 7.765 -7.962 -18.596 1.00 73.75 90 TYR A C 1
ATOM 749 O O . TYR A 1 90 ? 8.014 -9.163 -18.672 1.00 73.75 90 TYR A O 1
ATOM 757 N N . TRP A 1 91 ? 7.816 -7.164 -19.667 1.00 75.12 91 TRP A N 1
ATOM 758 C CA . TRP A 1 91 ? 8.059 -7.669 -21.023 1.00 75.12 91 TRP A CA 1
ATOM 759 C C . TRP A 1 91 ? 9.549 -7.794 -21.387 1.00 75.12 91 TRP A C 1
ATOM 761 O O . TRP A 1 91 ? 9.889 -8.532 -22.314 1.00 75.12 91 TRP A O 1
ATOM 771 N N . SER A 1 92 ? 10.463 -7.134 -20.663 1.00 78.38 92 SER A N 1
ATOM 772 C CA . SER A 1 92 ? 11.896 -7.153 -20.993 1.00 78.38 92 SER A CA 1
ATOM 773 C C . SER A 1 92 ? 12.526 -8.556 -21.061 1.00 78.38 92 SER A C 1
ATOM 775 O O . SER A 1 92 ? 13.318 -8.779 -21.977 1.00 78.38 92 SER A O 1
ATOM 777 N N . PRO A 1 93 ? 12.198 -9.532 -20.185 1.00 83.88 93 PRO A N 1
ATOM 778 C CA . PRO A 1 93 ? 12.789 -10.869 -20.272 1.00 83.88 93 PRO A CA 1
ATOM 779 C C . PRO A 1 93 ? 12.358 -11.625 -21.535 1.00 83.88 93 PRO A C 1
ATOM 781 O 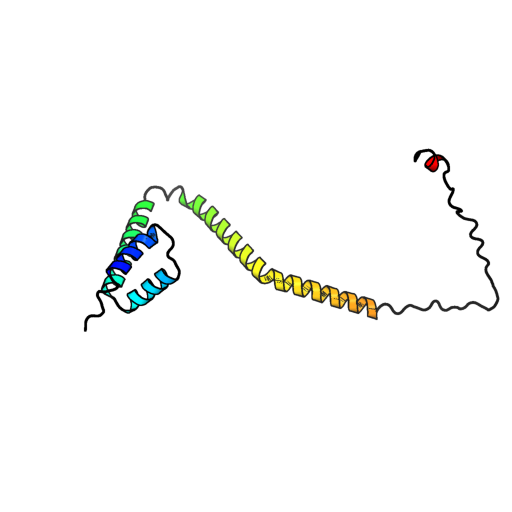O . PRO A 1 93 ? 13.169 -12.326 -22.135 1.00 83.88 93 PRO A O 1
ATOM 784 N N . ALA A 1 94 ? 11.109 -11.442 -21.976 1.00 86.00 94 ALA A N 1
ATOM 785 C CA . ALA A 1 94 ? 10.591 -12.080 -23.184 1.00 86.00 94 ALA A CA 1
ATOM 786 C C . ALA A 1 94 ? 11.287 -11.546 -24.447 1.00 86.00 94 ALA A C 1
ATOM 788 O O . ALA A 1 94 ? 11.674 -12.330 -25.311 1.00 86.00 94 ALA A O 1
ATOM 789 N N . PHE A 1 95 ? 11.527 -10.232 -24.524 1.00 88.38 95 PHE A N 1
ATOM 790 C CA . PHE A 1 95 ? 12.276 -9.628 -25.632 1.00 88.38 95 PHE A CA 1
ATOM 791 C C . PHE A 1 95 ? 13.739 -10.075 -25.673 1.00 88.38 95 PHE A C 1
ATOM 793 O O . PHE A 1 95 ? 14.253 -10.367 -26.751 1.00 88.38 95 PHE A O 1
ATOM 800 N N . VAL A 1 96 ? 14.401 -10.175 -24.516 1.00 92.81 96 VAL A N 1
ATOM 801 C CA . VAL A 1 96 ? 15.777 -10.695 -24.444 1.00 92.81 96 VAL A CA 1
ATOM 802 C C . VAL A 1 96 ? 15.824 -12.151 -24.912 1.00 92.81 96 VAL A C 1
ATOM 804 O O . VAL A 1 96 ? 16.682 -12.503 -25.719 1.00 92.81 96 VAL A O 1
ATOM 807 N N . GLY A 1 97 ? 14.866 -12.979 -24.484 1.00 92.12 97 GLY A N 1
ATOM 808 C CA . GLY A 1 97 ? 14.746 -14.361 -24.951 1.00 92.12 97 GLY A CA 1
ATOM 809 C C . GLY A 1 97 ? 14.530 -14.459 -26.465 1.00 92.12 97 GLY A C 1
ATOM 810 O O . GLY A 1 97 ? 15.228 -15.217 -27.137 1.00 92.12 97 GLY A O 1
ATOM 811 N N . ALA A 1 98 ? 13.624 -13.647 -27.016 1.00 93.88 98 ALA A N 1
ATOM 812 C CA . ALA A 1 98 ? 13.358 -13.602 -28.453 1.00 93.88 98 ALA A CA 1
ATOM 813 C C . ALA A 1 98 ? 14.584 -13.147 -29.264 1.00 93.88 98 ALA A C 1
ATOM 815 O O . ALA A 1 98 ? 14.873 -13.722 -30.311 1.00 93.88 98 ALA A O 1
ATOM 816 N N . ALA A 1 99 ? 15.341 -12.162 -28.770 1.00 95.12 99 ALA A N 1
ATOM 817 C CA . ALA A 1 99 ? 16.562 -11.693 -29.421 1.00 95.12 99 ALA A CA 1
ATOM 818 C C . ALA A 1 99 ? 17.645 -12.784 -29.467 1.00 95.12 99 ALA A C 1
ATOM 820 O O . ALA A 1 99 ? 18.255 -13.002 -30.513 1.00 95.12 99 ALA A O 1
ATOM 821 N N . ILE A 1 100 ? 17.846 -13.509 -28.360 1.00 95.75 100 ILE A N 1
ATOM 822 C CA . ILE A 1 100 ? 18.800 -14.625 -28.302 1.00 95.75 100 ILE A CA 1
ATOM 823 C C . ILE A 1 100 ? 18.376 -15.737 -29.269 1.00 95.75 100 ILE A C 1
ATOM 825 O O . ILE A 1 100 ? 19.202 -16.206 -30.047 1.00 95.75 100 ILE A O 1
ATOM 829 N N . ALA A 1 101 ? 17.095 -16.118 -29.273 1.00 96.50 101 ALA A N 1
ATOM 830 C CA . ALA A 1 101 ? 16.572 -17.128 -30.193 1.00 96.50 101 ALA A CA 1
ATOM 831 C C . ALA A 1 101 ? 16.703 -16.706 -31.671 1.00 96.50 101 ALA A C 1
ATOM 833 O O . ALA A 1 101 ? 17.021 -17.521 -32.533 1.00 96.50 101 ALA A O 1
ATOM 834 N N . GLY A 1 102 ? 16.508 -15.422 -31.980 1.00 96.12 102 GLY A N 1
ATOM 835 C CA . GLY A 1 102 ? 16.740 -14.894 -33.325 1.00 96.12 102 GLY A CA 1
ATOM 836 C C . GLY A 1 102 ? 18.208 -14.999 -33.750 1.00 96.12 102 GLY A C 1
ATOM 837 O O . GLY A 1 102 ? 18.502 -15.434 -34.865 1.00 96.12 102 GLY A O 1
ATOM 838 N N . LEU A 1 103 ? 19.140 -14.658 -32.853 1.00 95.38 103 LEU A N 1
ATOM 839 C CA . LEU A 1 103 ? 20.579 -14.766 -33.113 1.00 95.38 103 LEU A CA 1
ATOM 840 C C . LEU A 1 103 ? 21.025 -16.216 -33.324 1.00 95.38 103 LEU A C 1
ATOM 842 O O . LEU A 1 103 ? 21.840 -16.475 -34.209 1.00 95.38 103 LEU A O 1
ATOM 846 N N . THR A 1 104 ? 20.484 -17.168 -32.562 1.00 96.56 104 THR A N 1
ATOM 847 C CA . THR A 1 104 ? 20.825 -18.587 -32.736 1.00 96.56 104 THR A CA 1
ATOM 848 C C . THR A 1 104 ? 20.324 -19.135 -34.070 1.00 96.56 104 THR A C 1
ATOM 850 O O . THR A 1 104 ? 21.067 -19.847 -34.744 1.00 96.56 104 THR A O 1
ATOM 853 N N . VAL A 1 105 ? 19.115 -18.761 -34.500 1.00 96.50 105 VAL A N 1
ATOM 854 C CA . VAL A 1 105 ? 18.584 -19.140 -35.821 1.00 96.50 105 VAL A CA 1
ATOM 855 C C . VAL A 1 105 ? 19.430 -18.545 -36.947 1.00 96.50 105 VAL A C 1
ATOM 857 O O . VAL A 1 105 ? 19.773 -19.259 -37.889 1.00 96.50 105 VAL A O 1
ATOM 860 N N . LEU A 1 106 ? 19.825 -17.271 -36.847 1.00 94.88 106 LEU A N 1
ATOM 861 C CA . LEU A 1 106 ? 20.702 -16.635 -37.836 1.00 94.88 106 LEU A CA 1
ATOM 862 C C . LEU A 1 106 ? 22.071 -17.320 -37.921 1.00 94.88 106 LEU A C 1
ATOM 864 O O . LEU A 1 106 ? 22.551 -17.589 -39.022 1.00 94.88 106 LEU A O 1
ATOM 868 N N . ALA A 1 107 ? 22.677 -17.644 -36.778 1.00 94.31 107 ALA A N 1
ATOM 869 C CA . ALA A 1 107 ? 23.945 -18.368 -36.734 1.00 94.31 107 ALA A CA 1
ATOM 870 C C . ALA A 1 107 ? 23.824 -19.763 -37.373 1.00 94.31 107 ALA A C 1
ATOM 872 O O . ALA A 1 107 ? 24.671 -20.154 -38.176 1.00 94.31 107 ALA A O 1
ATOM 873 N N . ALA A 1 108 ? 22.740 -20.491 -37.086 1.00 93.62 108 ALA A N 1
ATOM 874 C CA . ALA A 1 108 ? 22.465 -21.779 -37.718 1.00 93.62 108 ALA A CA 1
ATOM 875 C C . ALA A 1 108 ? 22.303 -21.646 -39.243 1.00 93.62 108 ALA A C 1
ATOM 877 O O . ALA A 1 108 ? 22.830 -22.464 -39.998 1.00 93.62 108 ALA A O 1
ATOM 878 N N . LEU A 1 109 ? 21.640 -20.583 -39.712 1.00 93.06 109 LEU A N 1
ATOM 879 C CA . LEU A 1 109 ? 21.462 -20.320 -41.139 1.00 93.06 109 LEU A CA 1
ATOM 880 C C . LEU A 1 109 ? 22.797 -20.040 -41.850 1.00 93.06 109 LEU A C 1
ATOM 882 O O . LEU A 1 109 ? 23.002 -20.500 -42.975 1.00 93.06 109 LEU A O 1
ATOM 886 N N . GLN A 1 110 ? 23.718 -19.323 -41.195 1.00 89.56 110 GLN A N 1
ATOM 887 C CA . GLN A 1 110 ? 25.060 -19.060 -41.728 1.00 89.5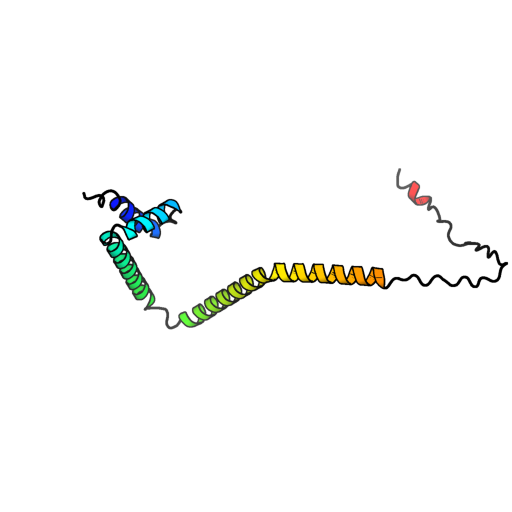6 110 GLN A CA 1
ATOM 888 C C . GLN A 1 110 ? 25.877 -20.348 -41.889 1.00 89.56 110 GLN A C 1
ATOM 890 O O . GLN A 1 110 ? 26.545 -20.519 -42.909 1.00 89.56 110 GLN A O 1
ATOM 895 N N . LEU A 1 111 ? 25.770 -21.284 -40.940 1.00 88.00 111 LEU 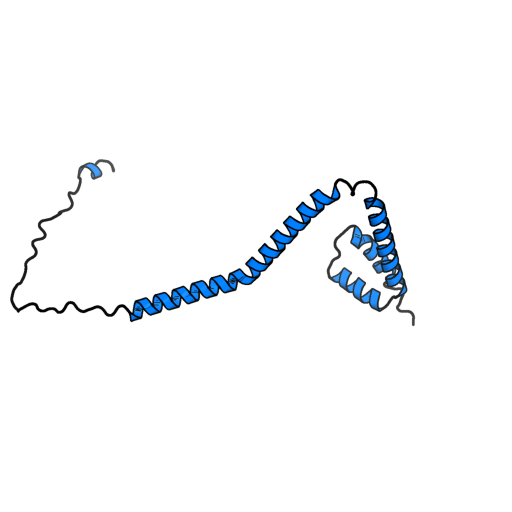A N 1
ATOM 896 C CA . LEU A 1 111 ? 26.455 -22.579 -41.020 1.00 88.00 111 LEU A CA 1
ATOM 897 C C . LEU A 1 111 ? 25.935 -23.457 -42.167 1.00 88.00 111 LEU A C 1
ATOM 899 O O . LEU A 1 111 ? 26.714 -24.161 -42.801 1.00 88.00 111 LEU A O 1
ATOM 903 N N . VAL A 1 112 ? 24.634 -23.402 -42.465 1.00 88.62 112 VAL A N 1
ATOM 904 C CA . VAL A 1 112 ? 24.031 -24.177 -43.565 1.00 88.62 112 VAL A CA 1
ATOM 905 C C . VAL A 1 112 ? 24.319 -23.548 -44.933 1.00 88.62 112 VAL A C 1
ATOM 907 O O . VAL A 1 112 ? 24.517 -24.264 -45.916 1.00 88.62 112 VAL A O 1
ATOM 910 N N . SER A 1 113 ? 24.355 -22.216 -45.006 1.00 81.62 113 SER A N 1
ATOM 911 C CA . SER A 1 113 ? 24.525 -21.479 -46.269 1.00 81.62 113 SER A CA 1
ATOM 912 C C . SER A 1 113 ? 25.977 -21.450 -46.755 1.00 81.62 113 SER A C 1
ATOM 914 O O . SER A 1 113 ? 26.231 -21.284 -47.947 1.00 81.62 113 SER A O 1
ATOM 916 N N . GLY A 1 114 ? 26.939 -21.651 -45.854 1.00 65.44 114 GLY A N 1
ATOM 917 C CA . GLY A 1 114 ? 28.356 -21.760 -46.179 1.00 65.44 114 GLY A CA 1
ATOM 918 C C . GLY A 1 114 ? 28.728 -23.126 -46.750 1.00 65.44 114 GLY A C 1
ATOM 919 O O . GLY A 1 114 ? 29.530 -23.834 -46.151 1.00 65.44 114 GLY A O 1
ATOM 920 N N . ARG A 1 115 ? 28.193 -23.517 -47.914 1.00 64.31 115 ARG A N 1
ATOM 921 C CA . ARG A 1 115 ? 28.885 -24.531 -48.724 1.00 64.31 115 ARG A CA 1
ATOM 922 C C . ARG A 1 115 ? 30.102 -23.841 -49.339 1.00 64.31 115 ARG A C 1
ATOM 924 O O . ARG A 1 115 ? 29.896 -22.961 -50.175 1.00 64.31 115 ARG A O 1
ATOM 931 N N . PRO A 1 116 ? 31.347 -24.184 -48.957 1.00 61.50 116 PRO A N 1
ATOM 932 C CA . PRO A 1 116 ? 32.501 -23.672 -49.670 1.00 61.50 116 PRO A CA 1
ATOM 933 C C . PRO A 1 116 ? 32.369 -24.159 -51.109 1.00 61.50 116 PRO A C 1
ATOM 935 O O . PRO A 1 116 ? 32.422 -25.362 -51.375 1.00 61.50 116 PRO A O 1
ATOM 938 N N . SER A 1 117 ? 32.143 -23.235 -52.043 1.00 62.94 117 SER A N 1
ATOM 939 C CA . SER A 1 117 ? 32.402 -23.509 -53.446 1.00 62.94 117 SER A CA 1
ATOM 940 C C . SER A 1 117 ? 33.878 -23.868 -53.502 1.00 62.94 117 SER A C 1
ATOM 942 O O . SER A 1 117 ? 34.730 -22.986 -53.369 1.00 62.94 117 SER A O 1
ATOM 944 N N . MET A 1 118 ? 34.189 -25.165 -53.580 1.00 60.62 118 MET A N 1
ATOM 945 C CA . MET A 1 118 ? 35.562 -25.581 -53.812 1.00 60.62 118 MET A CA 1
ATOM 946 C C . MET A 1 118 ? 36.017 -24.819 -55.057 1.00 60.62 118 MET A C 1
ATOM 948 O O . MET A 1 118 ? 35.291 -24.853 -56.058 1.00 60.62 118 MET A O 1
ATOM 952 N N . PRO A 1 119 ? 37.142 -24.085 -55.015 1.00 66.38 119 PRO A N 1
ATOM 953 C CA . PRO A 1 119 ? 37.704 -23.556 -56.239 1.00 66.38 119 PRO A CA 1
ATOM 954 C C . PRO A 1 119 ? 37.923 -24.771 -57.133 1.00 66.38 119 PRO A C 1
ATOM 956 O O . PRO A 1 119 ? 38.688 -25.669 -56.786 1.00 66.38 119 PRO A O 1
ATOM 959 N N . SER A 1 120 ? 37.164 -24.850 -58.226 1.00 60.94 120 SER A N 1
ATOM 960 C CA . SER A 1 120 ? 37.364 -25.859 -59.254 1.00 60.94 120 SER A CA 1
ATOM 961 C C . SER A 1 120 ? 38.806 -25.701 -59.700 1.00 60.94 120 SER A C 1
ATOM 963 O O . SER A 1 120 ? 39.117 -24.763 -60.435 1.00 60.94 120 SER A O 1
ATOM 965 N N . SER A 1 121 ? 39.699 -26.566 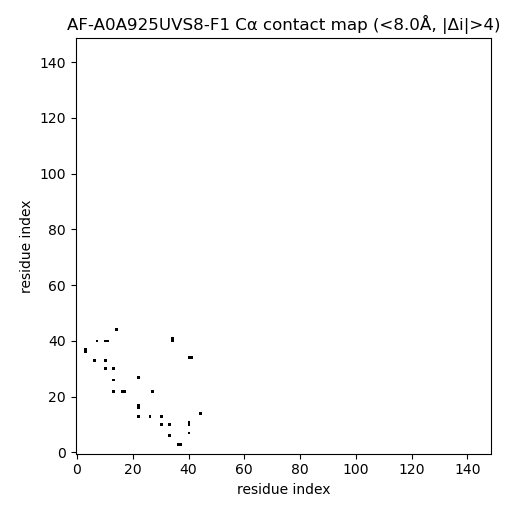-59.215 1.00 59.44 121 SER A N 1
ATOM 966 C CA . SER A 1 121 ? 41.090 -26.584 -59.639 1.00 59.44 121 SER A CA 1
ATOM 967 C C . SER A 1 121 ? 41.136 -27.176 -61.044 1.00 59.44 121 SER A C 1
ATOM 969 O O . SER A 1 121 ? 41.590 -28.295 -61.267 1.00 59.44 121 SER A O 1
ATOM 971 N N . ALA A 1 122 ? 40.648 -26.410 -62.012 1.00 60.69 122 ALA A N 1
ATOM 972 C CA . ALA A 1 122 ? 41.011 -26.550 -63.406 1.00 60.69 122 ALA A CA 1
ATOM 973 C C . ALA A 1 122 ? 42.421 -25.966 -63.574 1.00 60.69 122 ALA A C 1
ATOM 975 O O . ALA A 1 122 ? 42.624 -24.982 -64.274 1.00 60.69 122 ALA A O 1
ATOM 976 N N . ASN A 1 123 ? 43.390 -26.547 -62.866 1.00 58.66 123 ASN A N 1
ATOM 977 C CA . ASN A 1 123 ? 44.790 -26.339 -63.175 1.00 58.66 123 ASN A CA 1
ATOM 978 C C . ASN A 1 123 ? 45.135 -27.395 -64.229 1.00 58.66 123 ASN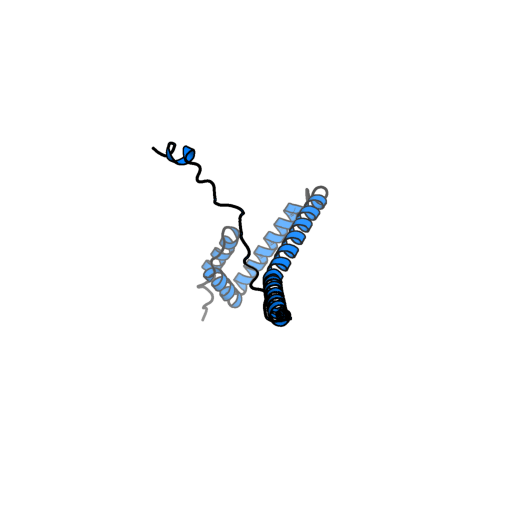 A C 1
ATOM 980 O O . ASN A 1 123 ? 45.192 -28.578 -63.876 1.00 58.66 123 ASN A O 1
ATOM 984 N N . PRO A 1 124 ? 45.327 -27.031 -65.512 1.00 60.81 124 PRO A N 1
ATOM 985 C CA . PRO A 1 124 ? 46.010 -27.931 -66.424 1.00 60.81 124 PRO A CA 1
ATOM 986 C C . PRO A 1 124 ? 47.375 -28.239 -65.804 1.00 60.81 124 PRO A C 1
ATOM 988 O O . PRO A 1 124 ? 48.077 -27.343 -65.333 1.00 60.81 124 PRO A O 1
ATOM 991 N N . ALA A 1 125 ? 47.695 -29.524 -65.704 1.00 57.94 125 ALA A N 1
ATOM 992 C CA . ALA A 1 125 ? 48.940 -29.998 -65.128 1.00 57.94 125 ALA A CA 1
ATOM 993 C C . ALA A 1 125 ? 50.135 -29.222 -65.710 1.00 57.94 125 ALA A C 1
ATOM 995 O O . ALA A 1 125 ? 50.339 -29.248 -66.921 1.00 57.94 125 ALA A O 1
ATOM 996 N N . GLY A 1 126 ? 50.933 -28.572 -64.854 1.00 58.12 126 GLY A N 1
ATOM 997 C CA . GLY A 1 126 ? 52.314 -28.251 -65.224 1.00 58.12 126 GLY A CA 1
ATOM 998 C C . GLY A 1 126 ? 52.866 -26.853 -64.959 1.00 58.12 126 GLY A C 1
ATOM 999 O O . GLY A 1 126 ? 54.001 -26.629 -65.357 1.00 58.12 126 GLY A O 1
ATOM 1000 N N . GLU A 1 127 ? 52.184 -25.935 -64.270 1.00 57.75 127 GLU A N 1
ATOM 1001 C CA . GLU A 1 127 ? 52.826 -24.663 -63.890 1.00 57.75 127 GLU A CA 1
ATOM 1002 C C . GLU A 1 127 ? 53.066 -24.563 -62.382 1.00 57.75 127 GLU A C 1
ATOM 1004 O O . GLU A 1 127 ? 52.216 -24.143 -61.598 1.00 57.75 127 GLU A O 1
ATOM 1009 N N . VAL A 1 128 ? 54.285 -24.927 -61.972 1.00 59.22 128 VAL A N 1
ATOM 1010 C CA . VAL A 1 128 ? 54.853 -24.515 -60.684 1.00 59.22 128 VAL A CA 1
ATOM 1011 C C . VAL A 1 128 ? 55.136 -23.018 -60.782 1.00 59.22 128 VAL A C 1
ATOM 1013 O O . VAL A 1 128 ? 56.212 -22.591 -61.201 1.00 59.22 128 VAL A O 1
ATOM 1016 N N . ARG A 1 129 ? 54.144 -22.197 -60.429 1.00 58.25 129 ARG A N 1
ATOM 1017 C CA . ARG A 1 129 ? 54.334 -20.752 -60.318 1.00 58.25 129 ARG A CA 1
ATOM 1018 C C . ARG A 1 129 ? 55.077 -20.469 -59.018 1.00 58.25 129 ARG A C 1
ATOM 1020 O O . ARG A 1 129 ? 54.506 -20.436 -57.933 1.00 58.25 129 ARG A O 1
ATOM 1027 N N . LEU A 1 130 ? 56.389 -20.316 -59.141 1.00 60.25 130 LEU A N 1
ATOM 1028 C CA . LEU A 1 130 ? 57.265 -19.875 -58.067 1.00 60.25 130 LEU A CA 1
ATOM 1029 C C . LEU A 1 130 ? 56.966 -18.389 -57.821 1.00 60.25 130 LEU A C 1
ATOM 1031 O O . LEU A 1 130 ? 57.553 -17.512 -58.456 1.00 60.25 130 LEU A O 1
ATOM 1035 N N . GLU A 1 131 ? 55.998 -18.097 -56.950 1.00 57.09 131 GLU A N 1
ATOM 1036 C CA . GLU A 1 131 ? 55.770 -16.738 -56.462 1.00 57.09 131 GLU A CA 1
ATOM 1037 C C . GLU A 1 131 ? 56.997 -16.299 -55.657 1.00 57.09 131 GLU A C 1
ATOM 1039 O O . GLU A 1 131 ? 57.123 -16.524 -54.453 1.00 57.09 131 GLU A O 1
ATOM 1044 N N . ARG A 1 132 ? 57.943 -15.656 -56.346 1.00 54.47 132 ARG A N 1
ATOM 1045 C CA . ARG A 1 132 ? 58.942 -14.800 -55.712 1.00 54.47 132 ARG A CA 1
ATOM 1046 C C . ARG A 1 132 ? 58.202 -13.625 -55.075 1.00 54.47 132 ARG A C 1
ATOM 1048 O O . ARG A 1 132 ? 58.045 -12.575 -55.690 1.00 54.47 132 ARG A O 1
ATOM 1055 N N . ASN A 1 133 ? 57.797 -13.796 -53.820 1.00 56.16 133 ASN A N 1
ATOM 1056 C CA . ASN A 1 133 ? 57.506 -12.694 -52.909 1.00 56.16 133 ASN A CA 1
ATOM 1057 C C . ASN A 1 133 ? 58.812 -11.932 -52.608 1.00 56.16 133 ASN A C 1
ATOM 1059 O O . ASN A 1 133 ? 59.409 -12.046 -51.542 1.00 56.16 133 ASN A O 1
ATOM 1063 N N . LEU A 1 134 ? 59.280 -11.153 -53.586 1.00 60.19 134 LEU A N 1
ATOM 1064 C CA . LEU A 1 134 ? 60.247 -10.071 -53.399 1.00 60.19 134 LEU A CA 1
ATOM 1065 C C . LEU A 1 134 ? 59.465 -8.826 -52.972 1.00 60.19 134 LEU A C 1
ATOM 1067 O O . LEU A 1 134 ? 59.280 -7.884 -53.735 1.00 60.19 134 LEU A O 1
ATOM 1071 N N . GLY A 1 135 ? 58.939 -8.852 -51.751 1.00 60.12 135 GLY A N 1
ATOM 1072 C CA . GLY A 1 135 ? 58.135 -7.758 -51.229 1.00 60.12 135 GLY A CA 1
ATOM 1073 C C . GLY A 1 135 ? 57.992 -7.842 -49.720 1.00 60.12 135 GLY A C 1
ATOM 1074 O O . GLY A 1 135 ? 57.119 -8.543 -49.230 1.00 60.12 135 GLY A O 1
ATOM 1075 N N . ARG A 1 136 ? 58.816 -7.053 -49.020 1.00 58.47 136 ARG A N 1
ATOM 1076 C CA . ARG A 1 136 ? 58.874 -6.845 -47.559 1.00 58.47 136 ARG A CA 1
ATOM 1077 C C . ARG A 1 136 ? 59.621 -7.910 -46.759 1.00 58.47 136 ARG A C 1
ATOM 1079 O O . ARG A 1 136 ? 59.041 -8.690 -46.014 1.00 58.47 136 ARG A O 1
ATOM 1086 N N . LEU A 1 137 ? 60.946 -7.795 -46.783 1.00 64.62 137 LEU A N 1
ATOM 1087 C CA . LEU A 1 137 ? 61.692 -7.984 -45.541 1.00 64.62 137 LEU A CA 1
ATOM 1088 C C . LEU A 1 137 ? 61.319 -6.822 -44.598 1.00 64.62 137 LEU A C 1
ATOM 1090 O O . LEU A 1 137 ? 61.347 -5.669 -45.042 1.00 64.62 137 LEU A O 1
ATOM 1094 N N . PRO A 1 138 ? 60.925 -7.079 -43.340 1.00 63.38 138 PRO A N 1
ATOM 1095 C CA . PRO A 1 138 ? 60.744 -6.016 -42.364 1.00 63.38 138 PRO A CA 1
ATOM 1096 C C . PRO A 1 138 ? 62.103 -5.361 -42.100 1.00 63.38 138 PRO A C 1
ATOM 1098 O O . PRO A 1 138 ? 63.059 -6.030 -41.711 1.00 63.38 138 PRO A O 1
ATOM 1101 N N . LEU A 1 139 ? 62.190 -4.054 -42.345 1.00 63.75 139 LEU A N 1
ATOM 1102 C CA . LEU A 1 139 ? 63.349 -3.251 -41.975 1.00 63.75 139 LEU A CA 1
ATOM 1103 C C . LEU A 1 139 ? 63.419 -3.249 -40.441 1.00 63.75 139 LEU A C 1
ATOM 1105 O O . LEU A 1 139 ? 62.548 -2.684 -39.779 1.00 63.75 139 LEU A O 1
ATOM 1109 N N . ILE A 1 140 ? 64.402 -3.945 -39.874 1.00 68.50 140 ILE A N 1
ATOM 1110 C CA . ILE A 1 140 ? 64.688 -3.867 -38.442 1.00 68.50 140 ILE A CA 1
ATOM 1111 C C . ILE A 1 140 ? 65.323 -2.496 -38.214 1.00 68.50 140 ILE A C 1
ATOM 1113 O O . ILE A 1 140 ? 66.444 -2.242 -38.645 1.00 68.50 140 ILE A O 1
ATOM 1117 N N . ASP A 1 141 ? 64.554 -1.608 -37.597 1.00 64.25 141 ASP A N 1
ATOM 1118 C CA . ASP A 1 141 ? 64.942 -0.239 -37.272 1.00 64.25 141 ASP A CA 1
ATOM 1119 C C . ASP A 1 141 ? 65.890 -0.260 -36.061 1.00 64.25 141 ASP A C 1
ATOM 1121 O O . ASP A 1 141 ? 65.466 -0.437 -34.914 1.00 64.25 141 ASP A O 1
ATOM 1125 N N . ILE A 1 142 ? 67.195 -0.187 -36.333 1.00 74.94 142 ILE A N 1
ATOM 1126 C CA . ILE A 1 142 ? 68.271 -0.367 -35.343 1.00 74.94 142 ILE A CA 1
ATOM 1127 C C . ILE A 1 142 ? 68.256 0.778 -34.308 1.00 74.94 142 ILE A C 1
ATOM 1129 O O . ILE A 1 142 ? 68.580 0.563 -33.139 1.00 74.94 142 ILE A O 1
ATOM 1133 N N . ASP A 1 143 ? 67.728 1.946 -34.681 1.00 69.44 143 ASP A N 1
ATOM 1134 C CA . ASP A 1 143 ? 67.622 3.139 -33.828 1.00 69.44 143 ASP A CA 1
ATOM 1135 C C . ASP A 1 143 ? 66.652 2.965 -32.645 1.00 69.44 143 ASP A C 1
ATOM 1137 O O . ASP A 1 143 ? 66.683 3.722 -31.669 1.00 69.44 143 ASP A O 1
ATOM 1141 N N . LYS A 1 144 ? 65.771 1.956 -32.691 1.00 64.56 144 LYS A N 1
ATOM 1142 C CA . LYS A 1 144 ? 64.863 1.640 -31.577 1.00 64.56 144 LYS A CA 1
ATOM 1143 C C . LYS A 1 144 ? 65.536 0.872 -30.441 1.00 64.56 144 LYS A C 1
ATOM 1145 O O . LYS A 1 144 ? 65.002 0.873 -29.333 1.00 64.56 144 LYS A O 1
ATOM 1150 N N . ILE A 1 145 ? 66.677 0.230 -30.689 1.00 62.59 145 ILE A N 1
ATOM 1151 C CA . ILE A 1 145 ? 67.371 -0.587 -29.684 1.00 62.59 145 ILE A CA 1
ATOM 1152 C C . ILE A 1 145 ? 68.227 0.293 -28.760 1.00 62.59 145 ILE A C 1
ATOM 1154 O O . ILE A 1 145 ? 68.332 0.001 -27.571 1.00 62.59 145 ILE A O 1
ATOM 1158 N N . GLU A 1 146 ? 68.744 1.424 -29.247 1.00 62.69 146 GLU A N 1
ATOM 1159 C CA . GLU A 1 146 ? 69.562 2.345 -28.439 1.00 62.69 146 GLU A CA 1
ATOM 1160 C C . GLU A 1 146 ? 68.754 3.170 -27.426 1.00 62.69 146 GLU A C 1
ATOM 1162 O O . GLU A 1 146 ? 69.298 3.615 -26.423 1.00 62.69 146 GLU A O 1
ATOM 1167 N N . ARG A 1 147 ? 67.437 3.322 -27.626 1.00 59.69 147 ARG A N 1
ATOM 1168 C CA . ARG A 1 147 ? 66.544 4.040 -26.695 1.00 59.69 147 ARG A CA 1
ATOM 1169 C C . ARG A 1 147 ? 66.021 3.202 -25.522 1.00 59.69 147 ARG A C 1
ATOM 1171 O O . ARG A 1 147 ? 65.292 3.734 -24.690 1.00 59.69 147 ARG A O 1
ATOM 1178 N N . MET A 1 148 ? 66.351 1.910 -25.466 1.00 58.91 148 MET A N 1
ATOM 1179 C CA . MET A 1 148 ? 65.963 1.008 -24.369 1.00 58.91 148 MET A CA 1
ATOM 1180 C C . MET A 1 148 ? 67.118 0.685 -23.407 1.00 58.91 148 MET A C 1
ATOM 1182 O O . MET A 1 148 ? 66.992 -0.233 -22.595 1.00 58.91 148 MET A O 1
ATOM 1186 N N . ARG A 1 149 ? 68.223 1.432 -23.477 1.00 51.09 149 ARG A N 1
ATOM 1187 C CA . ARG A 1 149 ? 69.333 1.358 -22.525 1.00 51.09 149 ARG A CA 1
ATOM 1188 C C . ARG A 1 149 ? 69.514 2.694 -21.820 1.00 51.09 149 ARG A C 1
ATOM 1190 O O . ARG A 1 149 ? 69.871 2.648 -20.625 1.00 51.09 149 ARG A O 1
#

Solvent-accessible surface area (backbone atoms only — not comparable to full-atom values): 9311 Å² total; per-residue (Å²): 134,86,80,75,67,90,49,51,68,62,46,56,53,51,64,56,43,56,78,80,43,88,71,52,72,70,55,49,51,49,49,56,57,45,46,77,72,36,64,66,66,40,48,52,49,54,52,51,53,49,52,53,49,53,53,50,57,64,74,52,70,87,67,39,89,81,53,40,64,68,48,49,54,54,50,52,52,53,50,54,55,48,54,55,51,52,51,50,62,67,49,46,62,58,52,53,52,52,51,53,55,51,52,51,51,51,54,53,49,52,63,69,68,60,66,78,76,70,77,78,79,82,65,75,89,82,76,86,76,78,78,78,79,85,74,78,81,80,80,81,66,67,77,65,62,69,77,76,113

Mean predicted aligned error: 17.91 Å

Foldseek 3Di:
DCPLPPCLVVLVVVLVVVVVDPDDPVSVVSNVVNVVPDVPSVVVSVVVVVVVVVVVVVVQPPPCPVPVVVVVVVVVVVVVVVVVVVVCVVCVVVVVVVVVVVVVVVVVVVVVVPPPPPPPPPPDPDDPPPPPPPDDDDDPPPVVVVVVD

Nearest PDB structures (foldseek):
  6iko-assembly1_A  TM=2.456E-01  e=3.215E+00  Mus musculus

pLDDT: mean 79.28, std 15.9, range [41.88, 98.06]

Sequence (149 aa):
MSYRLFGCGKYRRLMHEKYDRALSLREREFMAQHRAVCAECHHEEIQGASALNMLRLASIEEDIYESGQVFQERVLRRLKVRDTRESVRYWSPAFVGAAIAGLTVLAALQLVSGRPSMPSSANPAGEVRLERNLGRLPLIDIDKIERMR

Radius of gyration: 40.2 Å; Cα contacts (8 Å, |Δi|>4): 17; chains: 1; bounding box: 86×57×95 Å

Secondary structure (DSSP, 8-state):
--TTSTTHHHHHHHHHHHHHSPPPHHHHHHHHHHHHH-HHHHHHHHHHHHHHHHHHHHTTSSSHHHHHHHHHHHHHHHHHHHHHHHHHHHHHHHHHHHHHHHHHHHHHHHHHH-----------TT--------S------GGGTGGG-